Protein AF-X1H7E4-F1 (afdb_monomer_lite)

Structure (mmCIF, N/CA/C/O backbone):
data_AF-X1H7E4-F1
#
_entry.id   AF-X1H7E4-F1
#
loop_
_atom_site.group_PDB
_atom_site.id
_atom_site.type_symbol
_atom_site.label_atom_id
_atom_site.label_alt_id
_atom_site.label_comp_id
_atom_site.label_asym_id
_atom_site.label_entity_id
_atom_site.label_seq_id
_atom_site.pdbx_PDB_ins_code
_atom_site.Cartn_x
_atom_site.Cartn_y
_atom_site.Cartn_z
_atom_site.occupancy
_atom_site.B_iso_or_equiv
_atom_site.auth_seq_id
_atom_site.auth_comp_id
_atom_site.auth_asym_id
_atom_site.auth_atom_id
_atom_site.pdbx_PDB_model_num
ATOM 1 N N . LEU A 1 1 ? 6.434 10.190 3.808 1.00 68.12 1 LEU A N 1
ATOM 2 C CA . LEU A 1 1 ? 6.062 9.203 2.769 1.0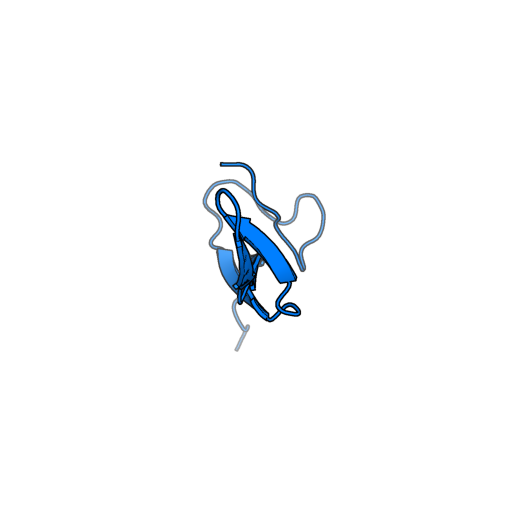0 68.12 1 LEU A CA 1
ATOM 3 C C . LEU A 1 1 ? 4.540 9.176 2.715 1.00 68.12 1 LEU A C 1
ATOM 5 O O . LEU A 1 1 ? 3.944 9.056 3.774 1.00 68.12 1 LEU A O 1
ATOM 9 N N . LEU A 1 2 ? 3.923 9.354 1.547 1.00 86.12 2 LEU A N 1
ATOM 10 C CA . LEU A 1 2 ? 2.475 9.172 1.385 1.00 86.12 2 LEU A CA 1
ATOM 11 C C . LEU A 1 2 ? 2.236 7.766 0.834 1.00 86.12 2 LEU A C 1
ATOM 13 O O . LEU A 1 2 ? 2.888 7.374 -0.133 1.00 86.12 2 LEU A O 1
ATOM 17 N N . VAL A 1 3 ? 1.337 7.008 1.454 1.00 91.00 3 VAL A N 1
ATOM 18 C CA . VAL A 1 3 ? 1.057 5.609 1.106 1.00 91.00 3 VAL A CA 1
ATOM 19 C C . VAL A 1 3 ? -0.445 5.349 1.179 1.00 91.00 3 VAL A C 1
ATOM 21 O O . VAL A 1 3 ? -1.160 6.081 1.862 1.00 91.00 3 VAL A O 1
ATOM 24 N N . ARG A 1 4 ? -0.938 4.325 0.473 1.00 93.19 4 ARG A N 1
ATOM 25 C CA . ARG A 1 4 ? -2.362 3.968 0.510 1.00 93.19 4 ARG A CA 1
ATOM 26 C C . ARG A 1 4 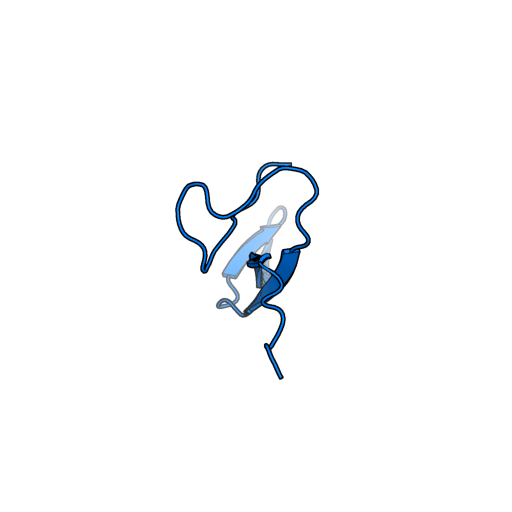? -2.677 3.008 1.656 1.00 93.19 4 ARG A C 1
ATOM 28 O O . ARG A 1 4 ? -1.996 1.993 1.805 1.00 93.19 4 ARG A O 1
ATOM 35 N N . ILE A 1 5 ? -3.756 3.306 2.376 1.00 94.94 5 ILE A N 1
ATOM 36 C CA . ILE A 1 5 ? -4.510 2.330 3.165 1.00 94.94 5 ILE A CA 1
ATOM 37 C C . ILE A 1 5 ? -5.606 1.747 2.269 1.00 94.94 5 ILE A C 1
ATOM 39 O O . ILE A 1 5 ? -6.284 2.492 1.560 1.00 94.94 5 ILE A O 1
ATOM 43 N N . ILE A 1 6 ? -5.764 0.427 2.280 1.00 95.50 6 ILE A N 1
ATOM 44 C CA . ILE A 1 6 ? -6.812 -0.296 1.552 1.00 95.50 6 ILE A CA 1
ATOM 45 C C . ILE A 1 6 ? -7.628 -1.176 2.509 1.00 95.50 6 ILE A C 1
ATOM 47 O O . ILE A 1 6 ? -7.238 -1.382 3.657 1.00 95.50 6 ILE A O 1
ATOM 51 N N . ASN A 1 7 ? -8.753 -1.711 2.021 1.00 95.19 7 ASN A N 1
ATOM 52 C CA . ASN A 1 7 ? -9.625 -2.643 2.754 1.00 95.19 7 ASN A CA 1
ATOM 53 C C . ASN A 1 7 ? -10.169 -2.088 4.082 1.00 95.19 7 ASN A C 1
ATOM 55 O O . ASN A 1 7 ? -10.355 -2.832 5.046 1.00 95.19 7 ASN A O 1
ATOM 59 N N . CYS A 1 8 ? -10.425 -0.781 4.099 1.00 93.62 8 CYS A N 1
ATOM 60 C CA . CYS A 1 8 ? -10.821 -0.003 5.261 1.00 93.62 8 CYS A CA 1
ATOM 61 C C . CYS A 1 8 ? -11.747 1.142 4.820 1.00 93.62 8 CYS A C 1
ATOM 63 O O . CYS A 1 8 ? -11.558 1.698 3.733 1.00 93.62 8 CYS A O 1
ATOM 65 N N . ALA A 1 9 ? -12.755 1.463 5.628 1.00 94.25 9 ALA A N 1
ATOM 66 C CA . ALA A 1 9 ? -13.644 2.599 5.410 1.00 94.25 9 ALA A CA 1
ATOM 67 C C . ALA A 1 9 ? -13.012 3.918 5.889 1.00 94.25 9 ALA A C 1
ATOM 69 O O . ALA A 1 9 ? -12.075 3.940 6.688 1.00 94.25 9 ALA A O 1
ATOM 70 N N . GLU A 1 10 ? -13.543 5.047 5.416 1.00 93.06 10 GLU A N 1
ATOM 71 C CA . GLU A 1 10 ? -13.130 6.356 5.923 1.00 93.06 10 GLU A CA 1
ATOM 72 C C . GLU A 1 10 ? -13.418 6.465 7.430 1.00 93.06 10 GLU A C 1
ATOM 74 O O . GLU A 1 10 ? -14.512 6.142 7.889 1.00 93.06 10 GLU A O 1
ATOM 79 N N . GLY A 1 11 ? -12.418 6.905 8.199 1.00 93.19 11 GLY A N 1
ATOM 80 C CA . GLY A 1 11 ? -12.518 7.076 9.651 1.00 93.19 11 GLY A CA 1
ATOM 81 C C . GLY A 1 11 ? -12.404 5.794 10.486 1.00 93.19 11 GLY A C 1
ATOM 82 O O . GLY A 1 11 ? -12.455 5.884 11.708 1.00 93.19 11 GLY A O 1
ATOM 83 N N . GLU A 1 12 ? -12.235 4.616 9.873 1.00 94.38 12 GLU A N 1
ATOM 84 C CA . GLU A 1 12 ? -12.066 3.352 10.613 1.00 94.38 12 GLU A CA 1
ATOM 85 C C . GLU A 1 12 ? -10.684 3.239 11.280 1.00 94.38 12 GLU A C 1
ATOM 87 O O . GLU A 1 12 ? -10.584 2.640 12.347 1.00 94.38 12 GLU A O 1
ATOM 92 N N . LEU A 1 13 ? -9.645 3.853 10.703 1.00 94.19 13 LEU A N 1
ATOM 93 C CA . LEU A 1 13 ? -8.327 3.970 11.334 1.00 94.19 13 LEU A CA 1
ATOM 94 C C . LEU A 1 13 ? -8.140 5.322 12.019 1.00 94.19 13 LEU A C 1
ATOM 96 O O . LEU A 1 13 ? -8.568 6.366 11.520 1.00 94.19 13 LEU A O 1
ATOM 100 N N . LYS A 1 14 ? -7.376 5.302 13.105 1.00 95.12 14 LYS A N 1
ATOM 101 C CA . LYS A 1 14 ? -6.837 6.477 13.796 1.00 95.12 14 LYS A CA 1
ATOM 102 C C . LYS A 1 14 ? -5.334 6.329 14.029 1.00 95.12 14 LYS A C 1
ATOM 104 O O . LYS A 1 14 ? -4.742 5.267 13.839 1.00 95.12 14 LYS A O 1
ATOM 109 N N . GLU A 1 15 ? -4.701 7.418 14.452 1.00 95.62 15 GLU A N 1
ATOM 110 C CA . GLU A 1 15 ? -3.291 7.392 14.837 1.00 95.62 15 GLU A CA 1
ATOM 111 C C . GLU A 1 15 ? -3.036 6.362 15.947 1.00 95.62 15 GLU A C 1
ATOM 113 O O . GLU A 1 15 ? -3.765 6.299 16.938 1.00 95.62 15 GLU A O 1
ATOM 118 N N . GLY A 1 16 ? -1.982 5.565 15.767 1.00 94.75 16 GLY A N 1
ATOM 119 C CA . GLY A 1 16 ? -1.601 4.488 16.680 1.00 94.75 16 GLY A CA 1
ATOM 120 C C . GLY A 1 16 ? -2.193 3.117 16.345 1.00 94.75 16 GLY A C 1
ATOM 121 O O . GLY A 1 16 ?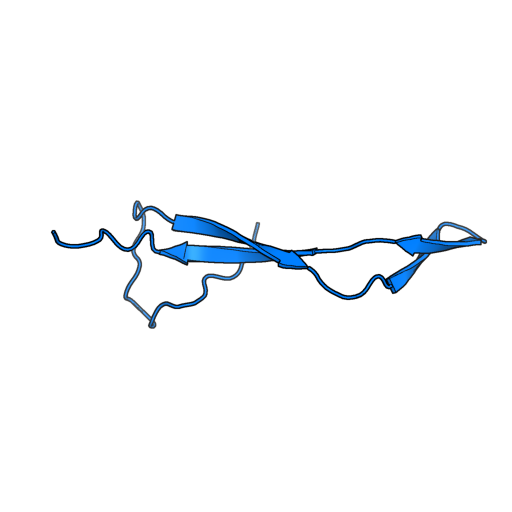 -1.708 2.131 16.892 1.00 94.75 16 GLY A O 1
ATOM 122 N N . ASP A 1 17 ? -3.175 3.026 15.442 1.00 94.94 17 ASP A N 1
ATOM 123 C CA . ASP A 1 17 ? -3.702 1.730 15.009 1.00 94.94 17 ASP A CA 1
ATOM 124 C C . ASP A 1 17 ? -2.666 0.948 14.187 1.00 94.94 17 ASP A C 1
ATOM 126 O O . ASP A 1 17 ? -1.942 1.498 13.349 1.00 94.94 17 ASP A O 1
ATOM 130 N N . GLU A 1 18 ? -2.613 -0.366 14.409 1.00 96.19 18 GLU A N 1
ATOM 131 C CA . GLU A 1 18 ? -1.706 -1.248 13.682 1.00 96.19 18 GLU A CA 1
ATOM 132 C C . GLU A 1 18 ? -2.231 -1.588 12.285 1.00 96.19 18 GLU A C 1
ATOM 134 O O . GLU A 1 18 ? -3.383 -1.981 12.070 1.00 96.19 18 GLU A O 1
ATOM 139 N N . VAL A 1 19 ? -1.318 -1.515 11.323 1.00 96.31 19 VAL A N 1
ATOM 140 C CA . VAL A 1 19 ? -1.547 -1.914 9.939 1.00 96.31 19 VAL A CA 1
ATOM 141 C C . VAL A 1 19 ? -0.474 -2.900 9.505 1.00 96.31 19 VAL A C 1
ATOM 143 O O . VAL A 1 19 ? 0.658 -2.870 9.987 1.00 96.31 19 VAL A O 1
ATOM 146 N N . LYS A 1 20 ? -0.810 -3.762 8.549 1.00 96.94 20 LYS A N 1
ATOM 147 C CA . LYS A 1 20 ? 0.137 -4.700 7.939 1.00 96.94 20 LYS A CA 1
ATOM 148 C C . LYS A 1 20 ? 0.408 -4.331 6.488 1.00 96.94 20 LYS A C 1
ATOM 150 O O . LYS A 1 20 ? -0.483 -3.879 5.770 1.00 96.94 20 LYS A O 1
ATOM 155 N N . LEU A 1 21 ? 1.653 -4.538 6.068 1.00 96.81 21 LEU A N 1
ATOM 156 C CA . LEU A 1 21 ? 2.081 -4.371 4.684 1.00 96.81 21 LEU A CA 1
ATOM 157 C C . LEU A 1 21 ? 1.434 -5.448 3.812 1.00 96.81 21 LEU A C 1
ATOM 159 O O . LEU A 1 21 ? 1.496 -6.636 4.129 1.00 96.81 21 LEU A O 1
ATOM 163 N N . VAL A 1 22 ? 0.887 -5.028 2.678 1.00 96.50 22 VAL A N 1
ATOM 164 C CA . VAL A 1 22 ? 0.411 -5.918 1.623 1.00 96.50 22 VAL A CA 1
ATOM 165 C C . VAL A 1 22 ? 1.161 -5.588 0.345 1.00 96.50 22 VAL A C 1
ATOM 167 O O . VAL A 1 22 ? 1.287 -4.423 -0.038 1.00 96.50 22 VAL A O 1
ATOM 170 N N . VAL A 1 23 ? 1.671 -6.626 -0.309 1.00 96.69 23 VAL A N 1
ATOM 171 C CA . VAL A 1 23 ? 2.433 -6.524 -1.551 1.00 96.69 23 VAL A CA 1
ATOM 172 C C . VAL A 1 23 ? 1.699 -7.310 -2.623 1.00 96.69 23 VAL A C 1
ATOM 174 O O . VAL A 1 23 ? 1.364 -8.476 -2.433 1.00 96.69 23 VAL A O 1
ATOM 177 N N . PHE A 1 24 ? 1.459 -6.658 -3.750 1.00 95.06 24 PHE A N 1
ATOM 178 C CA . PHE A 1 24 ? 0.827 -7.233 -4.920 1.00 95.06 24 PHE A CA 1
ATOM 179 C C . PHE A 1 24 ? 1.864 -7.351 -6.024 1.00 95.06 24 PHE A C 1
ATOM 181 O O . PHE A 1 24 ? 2.534 -6.373 -6.382 1.00 95.06 24 PHE A O 1
ATOM 188 N N . GLU A 1 25 ? 1.969 -8.546 -6.587 1.00 94.88 25 GLU A N 1
ATOM 189 C CA . GLU A 1 25 ? 2.692 -8.732 -7.832 1.00 94.88 25 GLU A CA 1
ATOM 190 C C . GLU A 1 25 ? 1.981 -7.952 -8.933 1.00 94.88 25 GLU A C 1
ATOM 192 O O . GLU A 1 25 ? 0.761 -8.024 -9.093 1.00 94.88 25 GLU A O 1
ATOM 197 N N . VAL A 1 26 ? 2.748 -7.177 -9.690 1.00 94.25 26 VAL A N 1
ATOM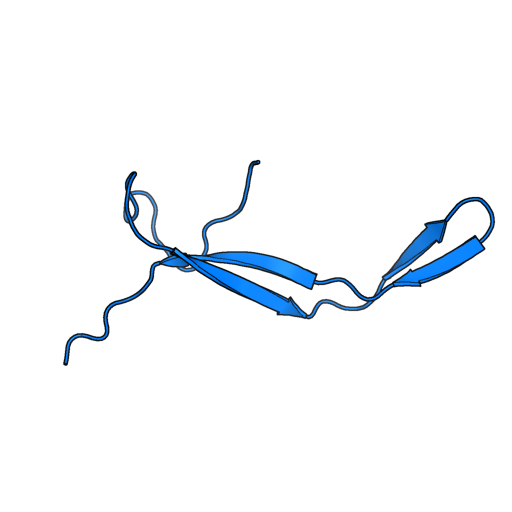 198 C CA . VAL A 1 26 ? 2.238 -6.494 -10.875 1.00 94.25 26 VAL A CA 1
ATOM 199 C C . VAL A 1 26 ? 3.119 -6.850 -12.065 1.00 94.25 26 VAL A C 1
ATOM 201 O O . VA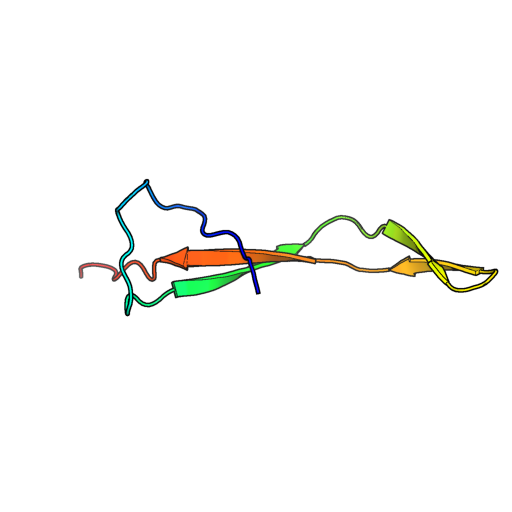L A 1 26 ? 4.308 -7.129 -11.881 1.00 94.25 26 VAL A O 1
ATOM 204 N N . PRO A 1 27 ? 2.576 -6.831 -13.295 1.00 95.56 27 PRO A N 1
ATOM 205 C CA . PRO A 1 27 ? 3.355 -7.175 -14.472 1.00 95.56 27 PRO A CA 1
ATOM 206 C C . PRO A 1 27 ? 4.642 -6.359 -14.546 1.00 95.56 27 PRO A C 1
ATOM 208 O O . PRO A 1 27 ? 4.625 -5.132 -14.352 1.00 95.56 27 PRO A O 1
ATOM 211 N N . ALA A 1 28 ? 5.742 -7.053 -14.842 1.00 94.62 28 ALA A N 1
ATOM 212 C CA . ALA A 1 28 ? 7.024 -6.427 -15.109 1.00 94.62 28 ALA A CA 1
ATOM 213 C C . ALA A 1 28 ? 6.875 -5.388 -16.226 1.00 94.62 28 ALA A C 1
ATOM 215 O O . ALA A 1 28 ? 6.053 -5.534 -17.135 1.00 94.62 28 ALA A O 1
ATOM 216 N N . HIS A 1 29 ? 7.651 -4.314 -16.141 1.00 93.38 29 HIS A N 1
ATOM 217 C CA . HIS A 1 29 ? 7.547 -3.209 -17.086 1.00 93.38 29 HIS A CA 1
ATOM 218 C C . HIS A 1 29 ? 8.928 -2.807 -17.593 1.00 93.38 29 HIS A C 1
ATOM 220 O O . HIS A 1 29 ? 9.878 -2.809 -16.802 1.00 93.38 29 HIS A O 1
ATOM 226 N N . PRO A 1 30 ? 9.066 -2.488 -18.893 1.00 94.56 30 PRO A N 1
ATOM 227 C CA . PRO A 1 30 ? 10.288 -1.895 -19.403 1.00 94.56 30 PRO A CA 1
ATOM 228 C C . PRO A 1 30 ? 10.521 -0.536 -18.738 1.00 94.56 30 PRO A C 1
ATOM 230 O O . PRO A 1 30 ? 9.620 0.296 -18.668 1.00 94.56 30 PRO A O 1
ATOM 233 N N . ILE A 1 31 ? 11.738 -0.311 -18.258 1.00 92.88 31 ILE A N 1
ATOM 234 C CA . ILE A 1 31 ? 12.206 0.991 -17.791 1.00 92.88 31 ILE A CA 1
ATOM 235 C C . ILE A 1 31 ? 13.446 1.396 -18.582 1.00 92.88 31 ILE A C 1
ATOM 237 O O . ILE A 1 31 ? 14.307 0.565 -18.891 1.00 92.88 31 ILE A O 1
ATOM 241 N N . GLU A 1 32 ? 13.539 2.682 -18.904 1.00 93.38 32 GLU A N 1
ATOM 242 C CA . GLU A 1 32 ? 14.749 3.251 -19.484 1.00 93.38 32 GLU A CA 1
ATOM 243 C C . GLU A 1 32 ? 15.790 3.457 -18.387 1.00 93.38 32 GLU A C 1
ATOM 245 O O . GLU A 1 32 ? 15.591 4.199 -17.424 1.00 93.38 32 GLU A O 1
ATOM 250 N N . VAL A 1 33 ? 16.931 2.793 -18.542 1.00 87.75 33 VAL A N 1
ATOM 251 C CA . VAL A 1 33 ? 18.097 2.976 -17.685 1.00 87.75 33 VAL A CA 1
ATOM 252 C C . VAL A 1 33 ? 19.227 3.479 -18.570 1.00 87.75 33 VAL A C 1
ATOM 254 O O . VAL A 1 33 ? 19.878 2.718 -19.286 1.00 87.75 33 VAL A O 1
ATOM 257 N N . LYS A 1 34 ? 19.472 4.792 -18.520 1.00 88.50 34 LYS A N 1
ATOM 258 C CA . LYS A 1 34 ? 20.414 5.497 -19.406 1.00 88.50 34 LYS A CA 1
ATOM 259 C C . LYS A 1 34 ? 20.031 5.342 -20.886 1.00 88.50 34 LYS A C 1
ATOM 261 O O . LYS A 1 34 ? 19.140 6.037 -21.344 1.00 88.50 34 LYS A O 1
ATOM 266 N N . ARG A 1 35 ? 20.731 4.481 -21.634 1.00 91.50 35 ARG A N 1
ATOM 267 C CA . ARG A 1 35 ? 20.510 4.219 -23.071 1.00 91.50 35 ARG A CA 1
ATOM 268 C C . ARG A 1 35 ? 20.012 2.795 -23.345 1.00 91.50 35 ARG A C 1
ATOM 270 O O . ARG A 1 35 ? 19.953 2.386 -24.497 1.00 91.50 35 ARG A O 1
ATOM 277 N N . GLU A 1 36 ? 19.690 2.033 -22.300 1.00 92.44 36 GLU A N 1
ATOM 278 C CA . GLU A 1 36 ? 19.201 0.657 -22.400 1.00 92.44 36 GLU A CA 1
ATOM 279 C C . GLU A 1 36 ? 17.771 0.560 -21.867 1.00 92.44 36 GLU A C 1
ATOM 281 O O . GLU A 1 36 ? 17.414 1.223 -20.892 1.00 92.44 36 GLU A O 1
ATOM 286 N N . THR A 1 37 ? 16.964 -0.313 -22.470 1.00 94.25 37 THR A N 1
ATOM 287 C CA . THR A 1 37 ? 15.672 -0.723 -21.908 1.00 94.25 37 THR A CA 1
ATOM 288 C C . THR A 1 37 ? 15.858 -2.015 -21.125 1.00 94.25 37 THR A C 1
ATOM 290 O O . THR A 1 37 ? 16.358 -3.000 -21.668 1.00 94.25 37 THR A O 1
ATOM 293 N N . LYS A 1 38 ? 15.438 -2.030 -19.858 1.00 93.75 38 LYS A N 1
ATOM 294 C CA . LYS A 1 38 ? 15.446 -3.235 -19.018 1.00 93.75 38 LYS A CA 1
ATOM 295 C C . LYS A 1 38 ? 14.034 -3.567 -18.576 1.00 93.75 38 LYS A C 1
ATOM 297 O O . LYS A 1 38 ? 13.305 -2.690 -18.128 1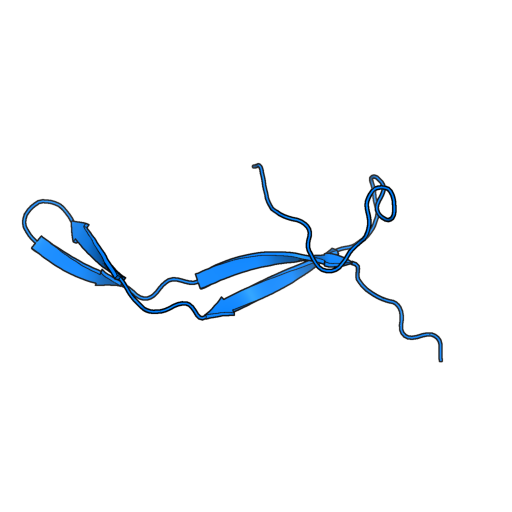.00 93.75 38 LYS A O 1
ATOM 302 N N . VAL A 1 39 ? 13.651 -4.836 -18.693 1.00 94.00 39 VAL A N 1
ATOM 303 C CA . VAL A 1 39 ? 12.413 -5.336 -18.090 1.00 94.00 39 VAL A CA 1
ATOM 304 C C . VAL A 1 39 ? 12.672 -5.523 -16.603 1.00 94.00 39 VAL A C 1
ATOM 306 O O . VAL A 1 39 ? 13.563 -6.281 -16.220 1.00 94.00 39 VAL A O 1
ATOM 309 N N . CYS A 1 40 ? 11.913 -4.824 -15.766 1.00 91.44 40 CYS A N 1
ATOM 310 C CA . CYS A 1 40 ? 12.076 -4.896 -14.322 1.00 91.44 40 CYS A CA 1
ATOM 311 C C . CYS A 1 40 ? 10.815 -5.433 -13.657 1.00 91.44 40 CYS A C 1
ATOM 313 O O . CYS A 1 40 ? 9.700 -4.975 -13.929 1.00 91.44 40 CYS A O 1
ATOM 315 N N . ASN A 1 41 ? 11.021 -6.386 -12.748 1.00 93.00 41 ASN A N 1
ATOM 316 C CA . ASN A 1 41 ? 9.987 -6.817 -11.821 1.00 93.00 41 ASN A CA 1
ATOM 317 C C . ASN A 1 41 ? 9.643 -5.647 -10.909 1.00 93.00 41 ASN A C 1
ATOM 319 O O . ASN A 1 41 ? 10.522 -4.930 -10.426 1.00 93.00 41 ASN A O 1
ATOM 323 N N . ARG A 1 42 ? 8.352 -5.457 -10.683 1.00 93.12 42 ARG A N 1
ATOM 324 C CA . ARG A 1 42 ? 7.840 -4.419 -9.803 1.00 93.12 42 ARG A CA 1
ATOM 325 C C . ARG A 1 42 ? 6.699 -4.982 -8.982 1.00 93.12 42 ARG A C 1
ATOM 327 O O . ARG A 1 42 ? 6.049 -5.947 -9.372 1.00 93.12 42 ARG A O 1
ATOM 334 N N . VAL A 1 43 ? 6.472 -4.341 -7.850 1.00 94.38 43 VAL A N 1
ATOM 335 C CA . VAL A 1 43 ? 5.362 -4.642 -6.959 1.00 94.38 43 VAL A CA 1
ATOM 336 C C . VAL A 1 43 ? 4.561 -3.375 -6.726 1.00 94.38 43 VAL A C 1
ATOM 338 O O . VAL A 1 43 ? 5.100 -2.266 -6.770 1.00 94.38 43 VAL A O 1
ATOM 341 N N . TYR A 1 44 ? 3.272 -3.540 -6.474 1.00 94.56 44 TYR A N 1
ATOM 342 C CA . TYR A 1 44 ? 2.468 -2.505 -5.848 1.00 94.56 44 TYR A CA 1
ATOM 343 C C . TYR A 1 44 ? 2.366 -2.825 -4.360 1.00 94.56 44 TYR A C 1
ATOM 345 O O . TYR A 1 44 ? 2.177 -3.982 -3.999 1.00 94.56 44 TYR A O 1
ATOM 353 N N . TYR A 1 45 ? 2.507 -1.828 -3.492 1.00 96.06 45 TYR A N 1
ATOM 354 C CA . TYR A 1 45 ? 2.392 -2.035 -2.053 1.00 96.06 45 TYR A CA 1
ATOM 355 C C . TYR A 1 45 ? 1.410 -1.046 -1.435 1.00 96.06 45 TYR A C 1
ATOM 357 O O . TYR A 1 45 ? 1.272 0.094 -1.885 1.00 96.06 45 TYR A O 1
ATOM 365 N N . ALA A 1 46 ? 0.726 -1.515 -0.402 1.00 97.12 46 ALA A N 1
ATOM 366 C CA . ALA A 1 46 ? -0.222 -0.760 0.398 1.00 97.12 46 ALA A CA 1
ATOM 367 C C . ALA A 1 46 ? -0.209 -1.301 1.832 1.00 97.12 46 ALA A C 1
ATOM 369 O O . ALA A 1 46 ? 0.521 -2.242 2.146 1.00 97.12 46 ALA A O 1
ATOM 370 N N . PHE A 1 47 ? -1.025 -0.715 2.697 1.00 96.62 47 PHE A N 1
ATOM 371 C CA . PHE A 1 47 ? -1.246 -1.215 4.047 1.00 96.62 47 PHE A CA 1
ATOM 372 C C . PHE A 1 47 ? -2.733 -1.479 4.265 1.00 96.62 47 PHE A C 1
ATOM 374 O O . PHE A 1 47 ? -3.576 -0.801 3.679 1.00 96.62 47 PHE A O 1
ATOM 381 N N . GLU A 1 48 ? -3.060 -2.452 5.106 1.00 96.38 48 GLU A N 1
ATOM 382 C CA . GLU A 1 48 ? -4.437 -2.713 5.531 1.00 96.38 48 GLU A CA 1
ATOM 383 C C . GLU A 1 48 ? -4.512 -2.902 7.052 1.00 96.38 48 GLU A C 1
ATOM 385 O O . GLU A 1 48 ? -3.506 -3.298 7.655 1.00 96.38 48 GLU A O 1
ATOM 390 N N . PRO A 1 49 ? -5.669 -2.634 7.685 1.00 96.00 49 PRO A N 1
ATOM 391 C CA . PRO A 1 49 ? -5.842 -2.848 9.116 1.00 96.00 49 PRO A CA 1
ATOM 392 C C . PRO A 1 49 ? -5.514 -4.287 9.518 1.00 96.00 49 PRO A C 1
ATOM 394 O O . PRO A 1 49 ? -5.877 -5.250 8.828 1.00 96.00 49 PRO A O 1
ATOM 397 N N . VAL A 1 50 ? -4.871 -4.457 10.672 1.00 95.12 50 VAL A N 1
ATOM 398 C CA . VAL A 1 50 ? -4.776 -5.776 11.300 1.00 95.12 50 VAL A CA 1
ATOM 399 C C . VAL A 1 50 ? -6.150 -6.111 11.878 1.00 95.12 50 VAL A C 1
ATOM 401 O O . VAL A 1 50 ? -6.503 -5.689 12.973 1.00 95.12 50 VAL A O 1
ATOM 404 N N . LYS A 1 51 ? -6.961 -6.870 11.135 1.00 82.38 51 LYS A N 1
ATOM 405 C CA . LYS A 1 51 ? -8.215 -7.402 11.679 1.00 82.38 51 LYS A CA 1
ATOM 406 C C . LYS A 1 51 ? -7.872 -8.450 12.729 1.00 82.38 51 LYS A C 1
ATOM 408 O O . LYS A 1 51 ? -7.371 -9.522 12.388 1.00 82.38 51 LYS A O 1
ATOM 413 N N . SER A 1 52 ? -8.137 -8.150 13.996 1.00 61.47 52 SER A N 1
ATOM 414 C CA . SER A 1 52 ? -8.163 -9.171 15.037 1.00 61.47 52 SER A CA 1
ATOM 415 C C . SER A 1 52 ? -9.254 -10.165 14.652 1.00 61.47 52 SER A C 1
ATOM 417 O O . SER A 1 52 ? -10.422 -9.793 14.552 1.00 61.47 52 SER A O 1
ATOM 419 N N . ALA A 1 53 ? -8.892 -11.417 14.377 1.00 48.44 53 ALA A N 1
ATOM 420 C CA . ALA A 1 53 ? -9.892 -12.470 14.346 1.00 48.44 53 ALA A CA 1
ATOM 421 C C . ALA A 1 53 ? -10.477 -12.543 15.761 1.00 48.44 53 ALA A C 1
ATOM 423 O O . ALA A 1 53 ? -9.776 -12.935 16.694 1.00 48.44 53 ALA A O 1
ATOM 424 N N . SER A 1 54 ? -11.719 -12.099 15.944 1.00 43.16 54 SER A N 1
ATOM 425 C CA . SER A 1 54 ? -12.494 -12.480 17.117 1.00 43.16 54 SER A CA 1
ATOM 426 C C . SER A 1 54 ? -12.620 -14.003 17.084 1.00 43.16 54 SER A C 1
ATOM 428 O O . SER A 1 54 ? -13.270 -14.550 16.192 1.00 43.16 54 SER A O 1
ATOM 430 N N . MET A 1 55 ? -11.907 -14.668 17.997 1.00 34.84 55 MET A N 1
ATOM 431 C CA . MET A 1 55 ? -12.203 -16.044 18.406 1.00 34.84 55 MET A CA 1
ATOM 432 C C . MET A 1 55 ? -13.549 -16.094 19.121 1.00 34.84 55 MET A C 1
ATOM 434 O O . MET A 1 55 ? -13.864 -15.114 19.836 1.00 34.84 55 MET A O 1
#

Radius of gyration: 16.59 Å; chains: 1; bounding box: 34×25×42 Å

Secondary structure (DSSP, 8-state):
----B-S--TTS--TT--EEEEEEEEEEEEEEETTEEEEEEEEEEEEEE------

Foldseek 3Di:
DDFDEPPDDPPRDDPPFDKDKDKAWDAFDWDDDPPDTDGDTDIDMHIYGPDDPDD

Sequence (55 aa):
LLVRIINCAEGELKEGDEVKLVVFEVPAHPIEVKRETKVCNRVYYAFEPVKSASM

Organism: NCBI:txid412755

pLDDT: mean 90.03, std 13.08, range [34.84, 97.12]